Protein AF-A0A2V8GVU1-F1 (afdb_monomer)

Radius of gyration: 15.33 Å; Cα contacts (8 Å, |Δi|>4): 107; chains: 1; bounding box: 35×29×43 Å

Structure (mmCIF, N/CA/C/O backbone):
data_AF-A0A2V8GVU1-F1
#
_entry.id   AF-A0A2V8GVU1-F1
#
loop_
_atom_site.group_PDB
_atom_site.id
_atom_site.type_symbol
_atom_site.label_atom_id
_atom_site.label_alt_id
_atom_site.label_comp_id
_atom_site.label_asym_id
_atom_site.label_entity_id
_atom_site.label_seq_id
_atom_site.pdbx_PDB_ins_code
_atom_site.Cartn_x
_atom_site.Cartn_y
_atom_site.Cartn_z
_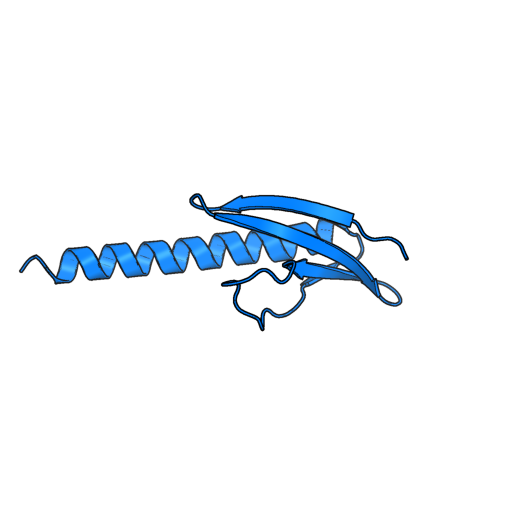atom_site.occupancy
_atom_site.B_iso_or_equiv
_atom_site.auth_seq_id
_atom_site.auth_comp_id
_atom_site.auth_asym_id
_atom_site.auth_atom_id
_atom_site.pdbx_PDB_model_num
ATOM 1 N N . MET A 1 1 ? 6.201 -13.099 -13.466 1.00 69.31 1 MET A N 1
ATOM 2 C CA . MET A 1 1 ? 6.139 -11.689 -13.019 1.00 69.31 1 MET A CA 1
ATOM 3 C C . MET A 1 1 ? 6.604 -11.661 -11.572 1.00 69.31 1 MET A C 1
ATOM 5 O O . MET A 1 1 ? 6.112 -12.481 -10.811 1.00 69.31 1 MET A O 1
ATOM 9 N N . ILE A 1 2 ? 7.581 -10.826 -11.208 1.00 88.00 2 ILE A N 1
ATOM 10 C CA . ILE A 1 2 ? 8.058 -10.748 -9.816 1.00 88.00 2 ILE A CA 1
ATOM 11 C C . ILE A 1 2 ? 7.023 -9.968 -9.003 1.00 88.00 2 ILE A C 1
ATOM 13 O O . ILE A 1 2 ? 6.601 -8.894 -9.424 1.00 88.00 2 ILE A O 1
ATOM 17 N N . VAL A 1 3 ? 6.600 -10.514 -7.866 1.00 91.81 3 VAL A N 1
ATOM 18 C CA . VAL A 1 3 ? 5.691 -9.850 -6.927 1.00 91.81 3 VAL A CA 1
ATOM 19 C C . VAL A 1 3 ? 6.264 -10.033 -5.531 1.00 91.81 3 VAL A C 1
ATOM 21 O O . VAL A 1 3 ? 6.541 -11.158 -5.124 1.00 91.81 3 VAL A O 1
ATOM 24 N N . HIS A 1 4 ? 6.454 -8.932 -4.809 1.00 92.06 4 HIS A N 1
ATOM 25 C CA . HIS A 1 4 ? 6.794 -8.964 -3.390 1.00 92.06 4 HIS A CA 1
ATOM 26 C C . HIS A 1 4 ? 5.533 -8.744 -2.562 1.00 92.06 4 HIS A C 1
ATOM 28 O O . HIS A 1 4 ? 4.687 -7.917 -2.914 1.00 92.06 4 HIS A O 1
ATOM 34 N N .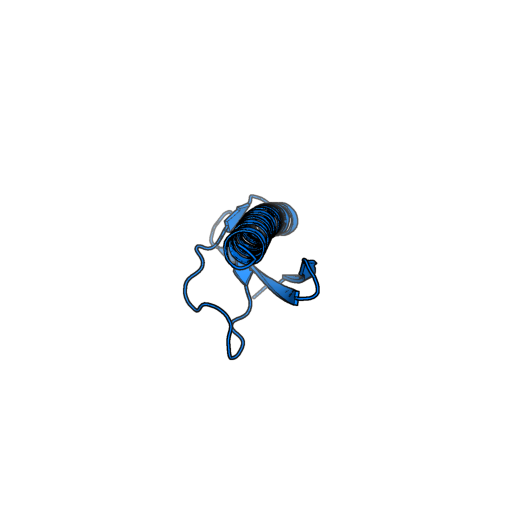 HIS A 1 5 ? 5.430 -9.473 -1.457 1.00 91.88 5 HIS A N 1
ATOM 35 C CA . HIS A 1 5 ? 4.333 -9.357 -0.511 1.00 91.88 5 HIS A CA 1
ATOM 36 C C . HIS A 1 5 ? 4.857 -8.826 0.813 1.00 91.88 5 HIS A C 1
ATOM 38 O O . HIS A 1 5 ? 5.849 -9.331 1.333 1.00 91.88 5 HIS A O 1
ATOM 44 N N . PHE A 1 6 ? 4.166 -7.826 1.341 1.00 90.06 6 PHE A N 1
ATOM 45 C CA . PHE A 1 6 ? 4.410 -7.286 2.669 1.00 90.06 6 PHE A CA 1
ATOM 46 C C . PHE A 1 6 ? 3.102 -7.338 3.447 1.00 90.06 6 PHE A C 1
ATOM 48 O O . PHE A 1 6 ? 2.027 -7.136 2.878 1.00 90.06 6 PHE A O 1
ATOM 55 N N . GLU A 1 7 ? 3.197 -7.605 4.738 1.00 90.88 7 GLU A N 1
ATOM 56 C CA . GLU A 1 7 ? 2.069 -7.546 5.654 1.00 90.88 7 GLU A CA 1
ATOM 57 C C . GLU A 1 7 ? 2.442 -6.630 6.811 1.00 90.88 7 GLU A C 1
ATOM 59 O O . GLU A 1 7 ? 3.535 -6.746 7.360 1.00 90.88 7 GLU A O 1
ATOM 64 N N . GLU A 1 8 ? 1.546 -5.708 7.150 1.00 88.62 8 GLU A N 1
ATOM 65 C CA . GLU A 1 8 ? 1.723 -4.811 8.288 1.00 88.62 8 GLU A CA 1
ATOM 66 C C . GLU A 1 8 ? 0.406 -4.642 9.037 1.00 88.62 8 GLU A C 1
ATOM 68 O O . GLU A 1 8 ? -0.661 -4.511 8.429 1.00 88.62 8 GLU A O 1
ATOM 73 N N . THR A 1 9 ? 0.478 -4.599 10.366 1.00 89.44 9 THR A N 1
ATOM 74 C CA . THR A 1 9 ? -0.693 -4.344 11.210 1.00 89.44 9 THR A CA 1
ATOM 75 C C . THR A 1 9 ? -0.657 -2.919 11.741 1.00 89.44 9 THR A C 1
ATOM 77 O O . THR A 1 9 ? 0.200 -2.563 12.543 1.00 89.44 9 THR A O 1
ATOM 80 N N . ILE A 1 10 ? -1.633 -2.098 11.343 1.00 84.81 10 ILE A N 1
ATOM 81 C CA . ILE A 1 10 ? -1.744 -0.700 11.780 1.00 84.81 10 ILE A CA 1
ATOM 82 C C . ILE A 1 10 ? -3.065 -0.532 12.529 1.00 84.81 10 ILE A C 1
ATOM 84 O O . ILE A 1 10 ? -4.144 -0.690 11.954 1.00 84.81 10 ILE A O 1
ATOM 88 N N . GLY A 1 11 ? -2.974 -0.239 13.830 1.00 80.25 11 GLY A N 1
ATOM 89 C CA . GLY A 1 11 ? -4.137 -0.029 14.698 1.00 80.25 11 GLY A CA 1
ATOM 90 C C . GLY A 1 11 ? -5.111 -1.205 14.736 1.00 80.25 11 GLY A C 1
ATOM 91 O O . GLY A 1 11 ? -6.321 -1.009 14.674 1.00 80.25 11 GLY A O 1
ATOM 92 N N . GLY A 1 12 ? -4.577 -2.430 14.758 1.00 84.50 12 GLY A N 1
ATOM 93 C CA . GLY A 1 12 ? -5.362 -3.667 14.779 1.00 84.50 12 GLY A CA 1
ATOM 94 C C . GLY A 1 12 ? -5.921 -4.105 13.421 1.00 84.50 12 GLY A C 1
ATOM 95 O O . GLY A 1 12 ? -6.543 -5.161 13.344 1.00 84.50 12 GLY A O 1
ATOM 96 N N . ARG A 1 13 ? -5.691 -3.345 12.339 1.00 82.44 13 ARG A N 1
ATOM 97 C CA . ARG A 1 13 ? -6.060 -3.744 10.974 1.00 82.44 13 ARG A CA 1
ATOM 98 C C . ARG A 1 13 ? -4.835 -4.241 10.214 1.00 82.44 13 ARG A C 1
ATOM 100 O O . ARG A 1 13 ? -3.869 -3.497 10.056 1.00 82.44 13 ARG A O 1
ATOM 107 N N . ALA A 1 14 ? -4.909 -5.472 9.713 1.00 87.06 14 ALA A N 1
ATOM 108 C CA . ALA A 1 14 ? -3.898 -6.035 8.827 1.00 87.06 14 ALA A CA 1
ATOM 109 C C . ALA A 1 14 ? -4.033 -5.461 7.408 1.00 87.06 14 ALA A C 1
ATOM 111 O O . ALA A 1 14 ? -5.127 -5.417 6.831 1.00 87.06 14 ALA A O 1
ATOM 112 N N . TYR A 1 15 ? -2.908 -5.037 6.846 1.00 86.38 15 TYR A N 1
ATOM 113 C CA . TYR A 1 15 ? -2.774 -4.525 5.493 1.00 86.38 15 TYR A CA 1
ATOM 114 C C . TYR A 1 15 ? -1.817 -5.416 4.712 1.00 86.38 15 TYR A C 1
ATOM 116 O O . TYR A 1 15 ? -0.648 -5.548 5.063 1.00 86.38 15 TYR A O 1
ATOM 124 N N . GLN A 1 16 ? -2.315 -6.000 3.626 1.00 89.75 16 GLN A N 1
ATOM 125 C CA . GLN A 1 16 ? -1.510 -6.798 2.709 1.00 89.75 16 GLN A CA 1
ATOM 126 C C . GLN A 1 16 ? -1.127 -5.944 1.508 1.00 89.75 16 GLN A C 1
ATOM 128 O O . GLN A 1 16 ? -1.996 -5.445 0.795 1.00 89.75 16 GLN A O 1
ATOM 133 N N . ILE A 1 17 ? 0.169 -5.777 1.283 1.00 90.56 17 ILE A N 1
ATOM 134 C CA . ILE A 1 17 ? 0.738 -4.949 0.224 1.00 90.56 17 ILE A CA 1
ATOM 135 C C . ILE A 1 17 ? 1.375 -5.852 -0.826 1.00 90.56 17 ILE A C 1
ATOM 137 O O . ILE A 1 17 ? 2.111 -6.789 -0.520 1.00 90.56 17 ILE A O 1
ATOM 141 N N . GLU A 1 18 ? 1.103 -5.538 -2.084 1.00 93.06 18 GLU A N 1
ATOM 142 C CA . GLU A 1 18 ? 1.754 -6.114 -3.248 1.00 93.06 18 GLU A CA 1
ATOM 143 C C . GLU A 1 18 ? 2.652 -5.078 -3.901 1.00 93.06 18 GLU A C 1
ATOM 145 O O . GLU A 1 18 ? 2.223 -3.957 -4.187 1.00 93.06 18 GLU A O 1
ATOM 150 N N . VAL A 1 19 ? 3.891 -5.480 -4.177 1.00 93.44 19 VAL A N 1
ATOM 151 C CA . VAL A 1 19 ? 4.855 -4.653 -4.892 1.00 93.44 19 VAL A CA 1
ATOM 152 C C . VAL A 1 19 ? 5.284 -5.349 -6.173 1.00 93.44 19 VAL A C 1
ATOM 154 O O . VAL A 1 19 ? 5.855 -6.439 -6.150 1.00 93.44 19 VAL A O 1
ATOM 157 N N . THR A 1 20 ? 4.989 -4.714 -7.304 1.00 94.44 20 THR A N 1
ATOM 158 C CA . THR A 1 20 ? 5.233 -5.256 -8.648 1.00 94.44 20 THR A CA 1
ATOM 159 C C . THR A 1 20 ? 6.152 -4.332 -9.439 1.00 94.44 20 THR A C 1
ATOM 161 O O . THR A 1 20 ? 5.967 -3.113 -9.357 1.00 94.44 20 THR A O 1
ATOM 164 N N . PRO A 1 21 ? 7.092 -4.853 -10.243 1.00 94.12 21 PRO A N 1
ATOM 165 C CA . PRO A 1 21 ? 7.909 -4.021 -11.111 1.00 94.12 21 PRO A CA 1
ATOM 166 C C . PRO A 1 21 ? 7.044 -3.430 -12.233 1.00 94.12 21 PRO A C 1
ATOM 168 O O . PRO A 1 21 ? 6.195 -4.116 -12.808 1.00 94.12 21 PRO A O 1
ATOM 171 N N . ILE A 1 22 ? 7.266 -2.155 -12.542 1.00 92.44 22 ILE A N 1
ATOM 172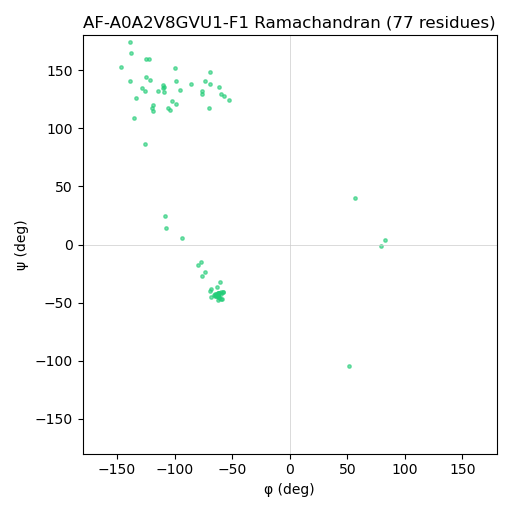 C CA . ILE A 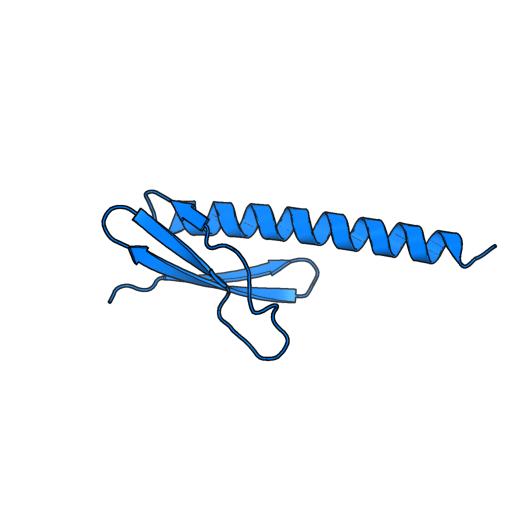1 22 ? 6.650 -1.421 -13.648 1.00 92.44 22 ILE A CA 1
ATOM 173 C C . ILE A 1 22 ? 7.717 -0.597 -14.383 1.00 92.44 22 ILE A C 1
ATOM 175 O O . ILE A 1 22 ? 8.225 0.403 -13.878 1.00 92.44 22 ILE A O 1
ATOM 179 N N . SER A 1 23 ? 8.073 -1.009 -15.599 1.00 90.50 23 SER A N 1
ATOM 180 C CA . SER A 1 23 ? 9.141 -0.372 -16.384 1.00 90.50 23 SER A CA 1
ATOM 181 C C . SER A 1 23 ? 10.452 -0.238 -15.583 1.00 90.50 23 SER A C 1
ATOM 183 O O . SER A 1 23 ? 11.137 -1.234 -15.381 1.00 90.50 23 SER A O 1
ATOM 185 N N . ASN A 1 24 ? 10.789 0.967 -15.103 1.00 92.25 24 ASN A N 1
ATOM 186 C CA . ASN A 1 24 ? 12.008 1.280 -14.348 1.00 92.25 24 ASN A CA 1
ATOM 187 C C . ASN A 1 24 ? 11.768 1.550 -12.850 1.00 92.25 24 ASN A C 1
ATOM 189 O O . ASN A 1 24 ? 12.626 2.131 -12.190 1.00 92.25 24 ASN A O 1
ATOM 193 N N . ARG A 1 25 ? 10.593 1.200 -12.315 1.00 93.44 25 ARG A N 1
ATOM 194 C CA . ARG A 1 25 ? 10.224 1.417 -10.907 1.00 93.44 25 ARG A CA 1
ATOM 195 C C . ARG A 1 25 ? 9.477 0.224 -10.336 1.00 93.44 25 ARG A C 1
ATOM 197 O O . ARG A 1 25 ? 9.086 -0.697 -11.047 1.00 93.44 25 ARG A O 1
ATOM 204 N N . TRP A 1 26 ? 9.219 0.289 -9.043 1.00 94.38 26 TRP A N 1
ATOM 205 C CA . TRP A 1 26 ? 8.353 -0.625 -8.319 1.00 94.38 26 TRP A CA 1
ATOM 206 C C . TRP A 1 26 ? 7.082 0.092 -7.908 1.00 94.38 26 TRP A C 1
ATOM 208 O O . TRP A 1 26 ? 7.141 1.219 -7.431 1.00 94.38 26 TRP A O 1
ATOM 218 N N . ARG A 1 27 ? 5.939 -0.562 -8.102 1.00 93.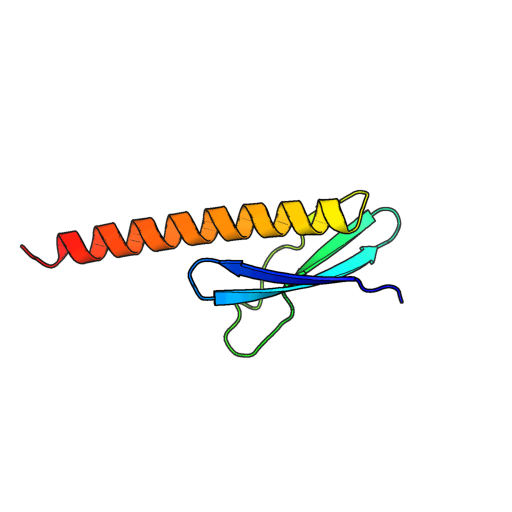50 27 ARG A N 1
ATOM 219 C CA . ARG A 1 27 ? 4.619 -0.081 -7.701 1.00 93.50 27 ARG A CA 1
ATOM 220 C C . ARG A 1 27 ? 4.150 -0.848 -6.478 1.00 93.50 27 ARG A C 1
ATOM 222 O O . ARG A 1 27 ? 3.924 -2.048 -6.607 1.00 93.50 27 ARG A O 1
ATOM 229 N N . ALA A 1 28 ? 3.941 -0.166 -5.359 1.00 93.56 28 ALA A N 1
ATOM 230 C CA . ALA A 1 28 ? 3.291 -0.709 -4.173 1.00 93.56 28 ALA A CA 1
ATOM 231 C C . ALA A 1 28 ? 1.798 -0.366 -4.162 1.00 93.56 28 ALA A C 1
ATOM 233 O O . ALA A 1 28 ? 1.403 0.777 -4.400 1.00 93.56 28 ALA A O 1
ATOM 234 N N . GLN A 1 29 ? 0.965 -1.360 -3.879 1.00 90.31 29 GLN A N 1
ATOM 235 C CA . GLN A 1 29 ? -0.486 -1.228 -3.785 1.00 90.31 29 GLN A CA 1
ATOM 236 C C . GLN A 1 29 ? -1.030 -2.190 -2.731 1.00 90.31 29 GLN A C 1
ATOM 238 O O . GLN A 1 29 ? -0.449 -3.245 -2.492 1.00 90.31 29 GLN A O 1
ATOM 243 N N . LEU A 1 30 ? -2.159 -1.854 -2.112 1.00 88.00 30 LEU A N 1
ATOM 244 C CA . LEU A 1 30 ? -2.844 -2.797 -1.233 1.00 88.00 30 LEU A CA 1
ATOM 245 C C . LEU A 1 30 ? -3.529 -3.893 -2.048 1.00 88.00 30 LEU A C 1
ATOM 247 O O . LEU A 1 30 ? -4.141 -3.619 -3.086 1.00 88.00 30 LEU A O 1
ATOM 251 N N . ARG A 1 31 ? -3.473 -5.128 -1.547 1.00 85.62 31 ARG A N 1
ATOM 252 C CA . ARG A 1 31 ? -4.312 -6.208 -2.052 1.00 85.62 31 ARG A CA 1
ATOM 253 C C . ARG A 1 31 ? -5.767 -5.814 -1.870 1.00 85.62 31 ARG A C 1
ATOM 255 O O . ARG A 1 31 ? -6.201 -5.415 -0.788 1.00 85.62 31 ARG A O 1
ATOM 262 N N . ARG A 1 32 ? -6.538 -5.944 -2.945 1.00 71.62 32 ARG A N 1
ATOM 263 C CA . ARG A 1 32 ? -7.986 -5.766 -2.879 1.00 71.62 32 ARG A CA 1
ATOM 264 C C . ARG A 1 32 ? -8.576 -6.945 -2.111 1.00 71.62 32 ARG A C 1
ATOM 266 O O . ARG A 1 32 ? -8.471 -8.082 -2.556 1.00 71.62 32 ARG A O 1
ATOM 273 N N . GLY A 1 33 ? -9.194 -6.650 -0.975 1.00 67.88 33 GLY A N 1
ATOM 274 C CA . GLY A 1 33 ? -10.005 -7.583 -0.198 1.00 67.88 33 GLY A CA 1
ATOM 275 C C . GLY A 1 33 ? -11.426 -7.039 -0.016 1.00 67.88 33 GLY A C 1
ATOM 276 O O . GLY A 1 33 ? -11.640 -5.829 -0.157 1.00 67.88 33 GLY A O 1
ATOM 277 N N . PRO A 1 34 ? -12.413 -7.896 0.286 1.00 61.59 34 PRO A N 1
ATOM 278 C CA . PRO A 1 34 ? -13.767 -7.444 0.592 1.00 61.59 34 PRO A CA 1
ATOM 279 C C . PRO A 1 34 ? -13.747 -6.456 1.773 1.00 61.59 34 PRO A C 1
ATOM 281 O O . PRO A 1 34 ? -13.142 -6.722 2.807 1.00 61.59 34 PRO A O 1
ATOM 284 N N . GLY A 1 35 ? -14.358 -5.279 1.596 1.00 64.06 35 GLY A N 1
ATOM 285 C CA . GLY A 1 35 ? -14.370 -4.202 2.600 1.00 64.06 35 GLY A CA 1
ATOM 286 C C . GLY A 1 35 ? -13.128 -3.293 2.622 1.00 64.06 35 GLY A C 1
ATOM 287 O O . GLY A 1 35 ? -13.036 -2.397 3.465 1.00 64.06 35 GLY A O 1
ATOM 288 N N . MET A 1 36 ? -12.167 -3.478 1.709 1.00 60.44 36 MET A N 1
ATOM 289 C CA . MET A 1 36 ? -11.077 -2.515 1.507 1.00 60.44 36 MET A CA 1
ATOM 290 C C . MET A 1 36 ? -11.508 -1.408 0.530 1.00 60.44 36 MET A C 1
ATOM 292 O O . MET A 1 36 ? -12.114 -1.714 -0.502 1.00 60.44 36 MET A O 1
ATOM 296 N N . PRO A 1 37 ? -11.178 -0.129 0.801 1.00 57.72 37 PRO A N 1
ATOM 297 C CA . PRO A 1 37 ? -11.366 0.947 -0.165 1.00 57.72 37 PRO A CA 1
ATOM 298 C C . PRO A 1 37 ? -10.700 0.585 -1.497 1.00 57.72 37 PRO A C 1
ATOM 300 O O . PRO A 1 37 ? -9.515 0.262 -1.551 1.00 57.72 37 PRO A O 1
ATOM 303 N N . THR A 1 38 ? -11.475 0.613 -2.578 1.00 53.06 38 THR A N 1
ATOM 304 C CA . THR A 1 38 ? -11.075 0.091 -3.896 1.00 53.06 38 THR A CA 1
ATOM 305 C C . THR A 1 38 ? -10.120 1.015 -4.655 1.00 53.06 38 THR A C 1
ATOM 307 O O . THR A 1 38 ? -9.485 0.584 -5.619 1.00 53.06 38 THR A O 1
ATOM 310 N N . ALA A 1 39 ? -10.005 2.271 -4.220 1.00 52.12 39 ALA A N 1
ATOM 311 C CA . ALA A 1 39 ? -9.215 3.309 -4.866 1.00 52.12 39 ALA A CA 1
ATOM 312 C C . ALA A 1 39 ? -8.233 3.932 -3.866 1.00 52.12 39 ALA A C 1
ATOM 314 O O . ALA A 1 39 ? -8.520 4.944 -3.234 1.00 52.12 39 ALA A O 1
ATOM 315 N N . MET A 1 40 ? -7.060 3.319 -3.727 1.00 66.62 40 MET A N 1
ATOM 316 C CA . MET A 1 40 ? -5.883 4.003 -3.193 1.00 66.62 40 MET A CA 1
ATOM 317 C C . MET A 1 40 ? -4.887 4.198 -4.322 1.00 66.62 40 MET A C 1
ATOM 319 O O . MET A 1 40 ? -4.700 3.305 -5.153 1.00 66.62 40 MET A O 1
ATOM 323 N N . MET A 1 41 ? -4.282 5.385 -4.368 1.00 74.19 41 MET A N 1
ATOM 324 C CA . MET A 1 41 ? -3.195 5.642 -5.301 1.00 74.19 41 MET A CA 1
ATOM 325 C C . MET A 1 41 ? -2.035 4.684 -5.000 1.00 74.19 41 MET A C 1
ATOM 327 O O . MET A 1 41 ? -1.695 4.491 -3.831 1.00 74.19 41 MET A O 1
ATOM 331 N N . PRO A 1 42 ? -1.428 4.078 -6.030 1.00 82.69 42 PRO A N 1
ATOM 332 C CA . PRO A 1 42 ? -0.212 3.310 -5.845 1.00 82.69 42 PRO A CA 1
ATOM 333 C C . PRO A 1 42 ? 0.973 4.223 -5.507 1.00 82.69 42 PRO A C 1
ATOM 335 O O . PRO A 1 42 ? 1.065 5.343 -6.012 1.00 82.69 42 PRO A O 1
ATOM 338 N N . PHE A 1 43 ? 1.908 3.706 -4.714 1.00 90.50 43 PHE A N 1
ATOM 339 C CA . PHE A 1 43 ? 3.186 4.363 -4.427 1.00 90.50 43 PHE A CA 1
ATOM 340 C C . PHE A 1 43 ? 4.295 3.779 -5.295 1.00 90.50 43 PHE A C 1
ATOM 342 O O . PHE A 1 43 ? 4.225 2.615 -5.697 1.00 90.50 43 PHE A O 1
ATOM 349 N N . TYR A 1 44 ? 5.318 4.584 -5.586 1.00 93.38 44 TYR A N 1
ATOM 350 C CA . TYR A 1 44 ? 6.391 4.203 -6.497 1.00 93.38 44 TYR A CA 1
ATOM 351 C C . TYR A 1 44 ? 7.772 4.409 -5.877 1.00 93.38 44 TYR A C 1
ATOM 353 O O . TYR A 1 44 ? 8.056 5.478 -5.346 1.00 93.38 44 TYR A O 1
ATOM 361 N N . GLY A 1 45 ? 8.650 3.417 -6.023 1.00 92.94 45 GLY A N 1
ATOM 362 C CA . GLY A 1 45 ? 10.035 3.462 -5.541 1.00 92.94 45 GLY A CA 1
ATOM 363 C C . GLY A 1 45 ? 11.027 2.879 -6.547 1.00 92.94 45 GLY A C 1
ATOM 364 O O . GLY A 1 45 ? 10.635 2.194 -7.495 1.00 92.94 45 GLY A O 1
ATOM 365 N N . GLN A 1 46 ? 12.317 3.148 -6.353 1.00 95.31 46 GLN A N 1
ATOM 366 C CA . GLN A 1 46 ? 13.410 2.527 -7.113 1.00 95.31 46 GLN A CA 1
ATOM 367 C C . GLN A 1 46 ? 13.637 1.071 -6.698 1.00 95.31 46 GLN A C 1
ATOM 369 O O . GLN A 1 46 ? 14.125 0.263 -7.485 1.00 95.31 46 GLN A O 1
ATOM 374 N N . THR A 1 47 ? 13.228 0.716 -5.480 1.00 94.19 47 THR A N 1
ATOM 375 C CA . THR A 1 47 ? 13.277 -0.652 -4.955 1.00 94.19 47 THR A CA 1
ATOM 376 C C . THR A 1 47 ? 11.896 -1.101 -4.468 1.00 94.19 47 THR A C 1
ATOM 378 O O . THR A 1 47 ? 11.046 -0.251 -4.172 1.00 94.19 47 THR A O 1
ATOM 381 N N . PRO A 1 48 ? 11.649 -2.421 -4.350 1.00 90.50 48 PRO A N 1
ATOM 382 C CA . PRO A 1 48 ? 10.392 -2.918 -3.798 1.00 90.50 48 PRO A CA 1
ATOM 383 C C . PRO A 1 48 ? 10.136 -2.394 -2.380 1.00 90.50 48 PRO A C 1
ATOM 385 O O . PRO A 1 48 ? 9.022 -2.005 -2.038 1.00 90.50 48 PRO A O 1
ATOM 388 N N . ASP A 1 49 ? 11.195 -2.359 -1.576 1.00 93.06 49 ASP A N 1
ATOM 389 C CA . ASP A 1 49 ? 11.163 -1.952 -0.177 1.00 93.06 49 ASP A CA 1
ATOM 390 C C . ASP A 1 49 ? 10.885 -0.449 -0.014 1.00 93.06 49 ASP A C 1
ATOM 392 O O . ASP A 1 49 ? 10.079 -0.051 0.823 1.00 93.06 49 ASP A O 1
ATOM 396 N N . GLU A 1 50 ? 11.464 0.397 -0.870 1.00 93.44 50 GLU A N 1
ATOM 397 C CA . GLU A 1 50 ? 11.160 1.832 -0.883 1.00 93.44 50 GLU A CA 1
ATOM 398 C C . GLU A 1 50 ? 9.682 2.089 -1.209 1.00 93.44 50 GLU A C 1
ATOM 400 O O . GLU A 1 50 ? 9.017 2.860 -0.515 1.00 93.44 50 GLU A O 1
ATOM 405 N N . ALA A 1 51 ? 9.148 1.414 -2.234 1.00 93.00 51 ALA A N 1
ATOM 406 C CA . ALA A 1 51 ? 7.743 1.545 -2.606 1.00 93.00 51 ALA A CA 1
ATOM 407 C C . ALA A 1 51 ? 6.817 1.090 -1.460 1.00 93.00 51 ALA A C 1
ATOM 409 O O . ALA A 1 51 ? 5.828 1.763 -1.162 1.00 93.00 51 ALA A O 1
ATOM 410 N N . ALA A 1 52 ? 7.157 -0.017 -0.784 1.00 92.06 52 ALA A N 1
ATOM 411 C CA . ALA A 1 52 ? 6.428 -0.503 0.385 1.00 92.06 52 ALA A CA 1
ATOM 412 C C . 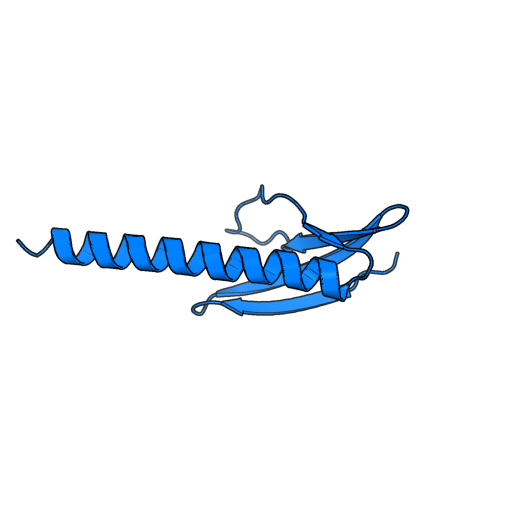ALA A 1 52 ? 6.474 0.500 1.548 1.00 92.06 52 ALA A C 1
ATOM 414 O O . ALA A 1 52 ? 5.427 0.844 2.095 1.00 92.06 52 ALA A O 1
ATOM 415 N N . ARG A 1 53 ? 7.656 1.034 1.885 1.00 91.94 53 ARG A N 1
ATOM 416 C CA . ARG A 1 53 ? 7.831 2.018 2.965 1.00 91.94 53 ARG A CA 1
ATOM 417 C C . ARG A 1 53 ? 7.019 3.291 2.744 1.00 91.94 53 ARG A C 1
ATOM 419 O O . ARG A 1 53 ? 6.415 3.788 3.693 1.00 91.94 53 ARG A O 1
ATOM 426 N N . GLN A 1 54 ? 6.958 3.801 1.514 1.00 91.19 54 GLN A N 1
ATOM 427 C CA . GLN A 1 54 ? 6.139 4.976 1.201 1.00 91.19 54 GLN A CA 1
ATOM 428 C C . GLN A 1 54 ? 4.642 4.716 1.438 1.00 91.19 54 GLN A C 1
ATOM 430 O O . GLN A 1 54 ? 3.965 5.537 2.060 1.00 91.19 54 GLN A O 1
ATOM 435 N N . LEU A 1 55 ? 4.136 3.556 1.006 1.00 89.75 55 LEU A N 1
ATOM 436 C CA . LEU A 1 55 ? 2.743 3.163 1.236 1.00 89.75 55 LEU A CA 1
ATOM 437 C C . LEU A 1 55 ? 2.446 2.952 2.731 1.00 89.75 55 LEU A C 1
ATOM 439 O O . LEU A 1 55 ? 1.425 3.429 3.224 1.00 89.75 55 LEU A O 1
ATOM 443 N N . LEU A 1 56 ? 3.343 2.289 3.463 1.00 89.00 56 LEU A N 1
ATOM 444 C CA . LEU A 1 56 ? 3.211 2.066 4.907 1.00 89.00 56 LEU A CA 1
ATOM 445 C C . LEU A 1 56 ? 3.199 3.376 5.700 1.00 89.00 56 LEU A C 1
ATOM 447 O O . LEU A 1 56 ? 2.342 3.563 6.563 1.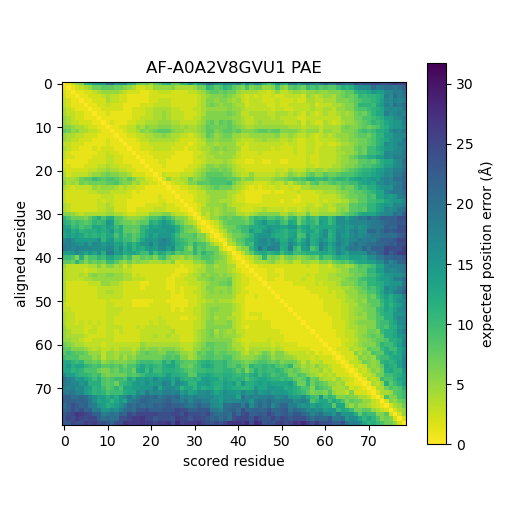00 89.00 56 LEU A O 1
ATOM 451 N N . GLY A 1 57 ? 4.095 4.310 5.374 1.00 88.94 57 GLY A N 1
ATOM 452 C CA . GLY A 1 57 ? 4.126 5.631 6.002 1.00 88.94 57 GLY A CA 1
ATOM 453 C C . GLY A 1 57 ? 2.821 6.400 5.789 1.00 88.94 57 GLY A C 1
ATOM 454 O O . GLY A 1 57 ? 2.268 6.967 6.733 1.00 88.94 57 GLY A O 1
ATOM 455 N N . TRP A 1 58 ? 2.270 6.358 4.573 1.00 88.62 58 TRP A N 1
ATOM 456 C CA . TRP A 1 58 ? 0.968 6.959 4.291 1.00 88.62 58 TRP A CA 1
ATOM 457 C C . TRP A 1 58 ? -0.174 6.288 5.072 1.00 88.62 58 TRP A C 1
ATOM 459 O O . TRP A 1 58 ? -1.014 6.991 5.635 1.00 88.62 58 TRP A O 1
ATOM 469 N N . LEU A 1 59 ? -0.192 4.953 5.171 1.00 86.56 59 LEU A N 1
ATOM 470 C CA . LEU A 1 59 ? -1.203 4.222 5.947 1.00 86.56 59 LEU A CA 1
ATOM 471 C C . LEU A 1 59 ? -1.149 4.564 7.438 1.00 86.56 59 LEU A C 1
ATOM 473 O O . LEU A 1 59 ? -2.195 4.759 8.059 1.00 86.56 59 LEU A O 1
ATOM 477 N N . ALA A 1 60 ? 0.053 4.679 8.004 1.00 86.81 60 ALA A N 1
ATOM 478 C CA . ALA A 1 60 ? 0.241 5.072 9.395 1.00 86.81 60 ALA A CA 1
ATOM 479 C C . ALA A 1 60 ? -0.313 6.483 9.657 1.00 86.81 60 ALA A C 1
ATOM 481 O O . ALA A 1 60 ? -1.065 6.684 10.612 1.00 86.81 60 ALA A O 1
ATOM 482 N N . LEU A 1 61 ? -0.020 7.442 8.771 1.00 85.62 61 LEU A N 1
ATOM 483 C CA . LEU A 1 61 ? -0.546 8.809 8.860 1.00 85.62 61 LEU A CA 1
ATOM 484 C C . LEU A 1 61 ? -2.072 8.857 8.708 1.00 85.62 61 LEU A C 1
ATOM 486 O O . LEU A 1 61 ? -2.755 9.531 9.482 1.00 85.62 61 LEU A O 1
ATOM 490 N N . ALA A 1 62 ? -2.621 8.127 7.734 1.00 82.62 62 ALA A N 1
ATOM 491 C CA . ALA A 1 62 ? -4.062 8.035 7.531 1.00 82.62 62 ALA A CA 1
ATOM 492 C C . ALA A 1 62 ? -4.748 7.475 8.783 1.00 82.62 62 ALA A C 1
ATOM 494 O O . ALA A 1 62 ? -5.714 8.060 9.272 1.00 82.62 62 ALA A O 1
ATOM 495 N N . HIS A 1 63 ? -4.206 6.395 9.352 1.00 80.00 63 HIS A N 1
ATOM 496 C CA . HIS A 1 63 ? -4.721 5.795 10.576 1.00 80.00 63 HIS A CA 1
ATOM 497 C C . HIS A 1 63 ? -4.699 6.769 11.762 1.00 80.00 63 HIS A C 1
ATOM 499 O O . HIS A 1 63 ? -5.713 6.917 12.441 1.00 80.00 63 HIS A O 1
ATOM 505 N N . GLN A 1 64 ? -3.590 7.484 11.980 1.00 81.44 64 GLN A N 1
ATOM 506 C CA . GLN A 1 64 ? -3.497 8.497 13.039 1.00 81.44 64 GLN A CA 1
ATOM 507 C C . GLN A 1 64 ? -4.555 9.595 12.881 1.00 81.44 64 GLN A C 1
ATOM 509 O O . GLN A 1 64 ? -5.182 9.995 13.864 1.00 81.44 64 GLN A O 1
ATOM 514 N N . ARG A 1 65 ? -4.805 10.054 11.648 1.00 76.06 65 ARG A N 1
ATOM 515 C CA . ARG A 1 65 ? -5.838 11.060 11.371 1.00 76.06 65 ARG A CA 1
ATOM 516 C C . ARG A 1 65 ? -7.241 10.533 11.675 1.00 76.06 65 ARG A C 1
ATOM 518 O O . ARG A 1 65 ? -8.013 11.237 12.320 1.00 76.06 65 ARG A O 1
ATOM 525 N N . PHE A 1 66 ? -7.557 9.301 11.273 1.00 72.44 66 PHE A N 1
ATOM 526 C CA . PHE A 1 66 ? -8.840 8.672 11.607 1.00 72.44 66 PHE A CA 1
ATOM 527 C C . PHE A 1 66 ? -9.018 8.494 13.122 1.00 72.44 66 PHE A C 1
ATOM 529 O O . PHE A 1 66 ? -10.079 8.828 13.649 1.00 72.44 66 PHE A O 1
ATOM 536 N N . ALA A 1 67 ? -7.985 8.035 13.833 1.00 70.44 67 ALA A N 1
ATOM 537 C CA . ALA A 1 67 ? -8.018 7.885 15.288 1.00 70.44 67 ALA A CA 1
ATOM 538 C C . ALA A 1 67 ? -8.232 9.232 16.006 1.00 70.44 67 ALA A C 1
ATOM 540 O O . ALA A 1 67 ? -9.041 9.326 16.930 1.00 70.44 67 ALA A O 1
ATOM 541 N N . ALA A 1 68 ? -7.569 10.299 15.547 1.00 70.88 68 ALA A N 1
ATOM 542 C CA . ALA A 1 68 ? -7.755 11.644 16.090 1.00 70.88 68 ALA A CA 1
ATOM 543 C C . ALA A 1 68 ? -9.194 12.161 15.897 1.00 70.88 68 ALA A C 1
ATOM 545 O O . ALA A 1 68 ? -9.772 12.726 16.826 1.00 70.88 68 ALA A O 1
ATOM 546 N N . THR A 1 69 ? -9.802 11.928 14.727 1.00 72.94 69 THR A N 1
ATOM 547 C CA . THR A 1 69 ? -11.199 12.310 14.456 1.00 72.94 69 THR A CA 1
ATOM 548 C C . THR A 1 69 ? -12.196 11.546 15.332 1.00 72.94 69 THR A C 1
ATOM 550 O O . THR A 1 69 ? -13.125 12.157 15.867 1.00 72.94 69 THR A O 1
ATOM 553 N N . MET A 1 70 ? -12.005 10.236 15.529 1.00 63.75 70 MET A N 1
ATOM 554 C CA . MET A 1 70 ? -12.872 9.445 16.415 1.00 63.75 70 MET A CA 1
ATOM 555 C C . MET A 1 70 ? -12.781 9.932 17.863 1.00 63.75 70 MET A C 1
ATOM 557 O O . MET A 1 70 ? -13.807 10.153 18.502 1.00 63.75 70 MET A O 1
ATOM 561 N N . ASN A 1 71 ? -11.569 10.203 18.356 1.00 69.12 71 ASN A N 1
ATOM 562 C CA . ASN A 1 71 ? -11.368 10.713 19.713 1.00 69.12 71 ASN A CA 1
ATOM 563 C C . ASN A 1 71 ? -12.000 12.098 19.933 1.00 69.12 71 ASN A C 1
ATOM 565 O O . ASN A 1 71 ? -12.526 12.362 21.014 1.00 69.12 71 ASN A O 1
ATOM 569 N N . ALA A 1 72 ? -11.970 12.979 18.929 1.00 67.12 72 ALA A N 1
ATOM 570 C CA . ALA A 1 72 ? -12.629 14.285 18.999 1.00 67.12 72 ALA A CA 1
ATOM 571 C C . ALA A 1 72 ? -14.164 14.164 19.006 1.00 67.12 72 ALA A C 1
ATOM 573 O O . ALA A 1 72 ? -14.830 14.876 19.754 1.00 67.12 72 ALA A O 1
ATOM 574 N N . THR A 1 73 ? -14.716 13.227 18.229 1.00 68.38 73 THR A N 1
ATOM 575 C CA . THR A 1 73 ? -16.169 12.992 18.144 1.00 68.38 73 THR A CA 1
ATOM 576 C C . THR A 1 73 ? -16.717 12.412 19.450 1.00 68.38 73 THR A C 1
ATOM 578 O O . THR A 1 73 ? -17.689 12.932 19.985 1.00 68.38 73 THR A O 1
ATOM 581 N N . THR A 1 74 ? -16.044 11.414 20.035 1.00 66.94 74 THR A N 1
ATOM 582 C CA . THR A 1 74 ? -16.445 10.818 21.323 1.00 66.94 74 THR A CA 1
ATOM 583 C C . THR A 1 74 ? -16.449 11.832 22.469 1.00 66.94 74 THR A C 1
ATOM 585 O O . THR A 1 7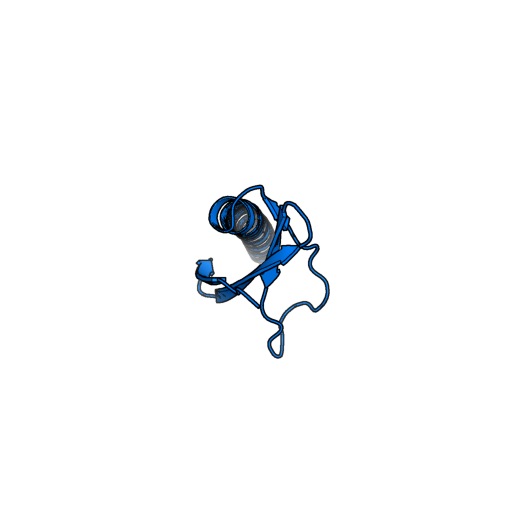4 ? -17.272 11.735 23.372 1.00 66.94 74 THR A O 1
ATOM 588 N N . ARG A 1 75 ? -15.558 12.832 22.447 1.00 61.78 75 ARG A N 1
ATOM 589 C CA . ARG A 1 75 ? -15.537 13.895 23.468 1.00 61.78 75 ARG A CA 1
ATOM 590 C C . ARG A 1 75 ? -16.641 14.938 23.284 1.00 61.78 75 ARG A C 1
ATOM 592 O O . ARG A 1 75 ? -17.041 15.546 24.268 1.00 61.78 75 ARG A O 1
ATOM 599 N N . ALA A 1 76 ? -17.125 15.145 22.060 1.00 59.84 76 ALA A N 1
ATOM 600 C CA . ALA A 1 76 ? -18.183 16.111 21.765 1.00 59.84 76 ALA A CA 1
ATOM 601 C C . ALA A 1 76 ? -19.597 15.594 22.097 1.00 59.84 76 ALA A C 1
ATOM 603 O O . ALA A 1 76 ? -20.512 16.397 22.221 1.00 59.84 76 ALA A O 1
ATOM 604 N N . SER A 1 77 ? -19.784 14.279 22.257 1.00 57.19 77 SER A N 1
ATOM 605 C CA . SER A 1 77 ? -21.086 13.657 22.564 1.00 57.19 77 SER A CA 1
ATOM 606 C C . SER A 1 77 ? -21.358 13.429 24.061 1.00 57.19 77 SER A C 1
ATOM 608 O O . SER A 1 77 ? -22.369 12.820 24.398 1.00 57.19 77 SER A O 1
ATOM 610 N N . THR A 1 78 ? -20.482 13.904 24.953 1.00 54.75 78 THR A N 1
ATOM 611 C CA . THR A 1 78 ? -20.614 13.759 26.422 1.00 54.75 78 THR A CA 1
ATOM 612 C C . THR A 1 78 ? -20.962 15.090 27.110 1.00 54.75 78 THR A C 1
ATOM 614 O O . THR A 1 78 ? -20.663 15.278 28.287 1.00 54.75 78 THR A O 1
ATOM 617 N 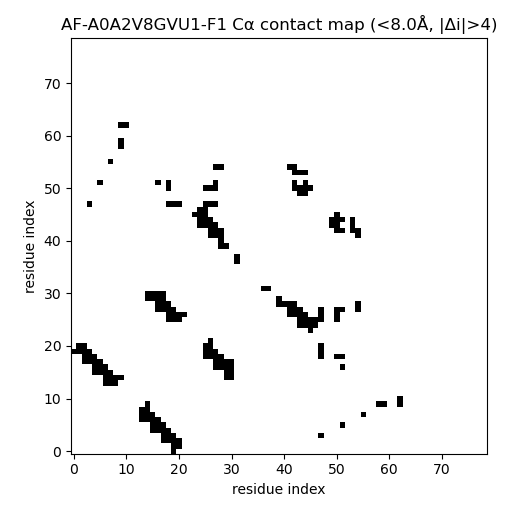N . LEU A 1 79 ? -21.571 16.034 26.386 1.00 47.19 79 LEU A N 1
ATOM 618 C CA . LEU A 1 79 ? -22.026 17.328 26.909 1.00 47.19 79 LEU A CA 1
ATOM 619 C C . LEU A 1 79 ? -23.489 17.573 26.545 1.00 47.19 79 LEU A C 1
ATOM 621 O O . LEU A 1 79 ? -23.849 17.284 25.382 1.00 47.19 79 LEU A O 1
#

Solvent-accessible surface area (backbone atoms only — not comparable to full-atom values): 4678 Å² total; per-residue (Å²): 133,73,71,47,78,48,77,48,73,58,94,88,42,78,44,48,34,40,26,34,75,49,98,88,32,14,38,16,38,69,61,89,48,94,92,51,82,90,82,68,86,67,29,74,19,85,39,60,65,52,4,42,50,54,44,50,53,51,51,55,53,52,49,53,53,53,53,52,52,52,56,54,52,63,62,63,71,78,114

Nearest PDB structures (foldseek):
  6hxt-assembly2_C  TM=6.926E-01  e=7.149E+00  Homo sapiens
  7d5s-assembly1_A5  TM=5.537E-01  e=9.673E+00  Saccharomyces cerevisiae S288C

Secondary structure (DSSP, 8-state):
---EEEEEEETTEEEEEEEEEETTEEEEEEPP-TTS-S--PPEEESSHHHHHHHHHHHHHHHHHHHHHHHHHHHHHT--

Mean predicted aligned error: 7.45 Å

pLDDT: mean 81.37, std 12.95, range [47.19, 95.31]

Foldseek 3Di:
DDWDWDWDAAPNDIWIWIWDDDDQWIWIDTDDDVPDDPDDDIAIDNDSVVSVVVVVVVVNVVSVVVVVVVVVVVVVVPD

Sequence (79 aa):
MIVHHFEETIGGRAYQIEVTPISNRWRAQLRRGPGMPTAMMPFYGQTPDEAARQLLGWLALAHQRFAATMNATTRASTL